Protein AF-A0A392P7L6-F1 (afdb_monomer)

pLDDT: mean 79.13, std 14.56, range [43.25, 95.06]

Solvent-accessible surface area (backbone atoms only — not comparable to full-atom values): 6607 Å² total; per-residue (Å²): 136,58,72,66,57,59,52,50,53,52,51,52,53,53,51,54,53,49,54,54,48,60,76,66,57,62,74,88,48,73,87,33,77,69,68,66,54,59,73,78,48,74,86,54,48,50,67,42,85,90,77,69,47,76,39,35,75,88,46,45,65,60,50,51,52,52,52,42,64,71,50,95,66,61,100,86,54,68,60,53,75,43,79,49,75,45,78,46,84,48,96,94,54,77,78,42,76,48,77,47,80,45,66,116

Sequence (104 aa):
MTIAFLRNARNSEETLRREAIERTDLSHLKDSSRLISVDTHPETIYQVKSTGAVVSLNSAVGLVHFYCSQLPSDRYSILRPEFIMEKHENPGAPTEYSCRLQLP

Nearest PDB structures (foldseek):
  7w0d-assembly1_F  TM=4.524E-01  e=1.161E-01  Drosophila melanogaster
  7w0c-assembly1_A  TM=4.457E-01  e=5.600E-01  Drosophila melanogaster
  2ivq-assembly1_D  TM=4.040E-01  e=5.069E+00  Escherichia coli
  6g13-assembly1_A  TM=3.487E-01  e=6.123E+00  Middle East respiratory syndrome-related coronavirus
  2iu7-assembly1_I  TM=4.146E-01  e=9.512E+00  Escherichia coli

Secondary structure (DSSP, 8-state):
--HHHHHHHHHHHHHHHHHHHHHH--GGGTT-TTT------TTSEEE-TTT--EEEHHHHHHHHHHHHHTS---TT-----EEEEEEE--TTS--EEEEEEE--

Mean predicted aligned error: 15.35 Å

Structure (mmCIF, N/CA/C/O backbone):
data_AF-A0A392P7L6-F1
#
_entry.id   AF-A0A392P7L6-F1
#
loop_
_atom_site.group_PDB
_atom_site.id
_atom_site.type_symbol
_atom_site.label_atom_id
_atom_site.label_alt_id
_atom_site.label_comp_id
_atom_site.label_asym_id
_atom_site.label_entity_id
_atom_site.label_seq_id
_atom_site.pdbx_PDB_ins_code
_atom_site.Cartn_x
_atom_site.Cartn_y
_atom_site.Cartn_z
_atom_site.occupancy
_atom_site.B_iso_or_equiv
_atom_site.auth_seq_id
_atom_site.auth_comp_id
_atom_site.auth_asym_id
_atom_site.auth_atom_id
_atom_site.pdbx_PDB_model_num
ATOM 1 N N . MET A 1 1 ? 31.158 -3.188 -24.074 1.00 58.41 1 MET A N 1
ATOM 2 C CA . MET A 1 1 ? 30.394 -3.881 -23.013 1.00 58.41 1 MET A CA 1
ATOM 3 C C . MET A 1 1 ? 30.955 -5.292 -22.901 1.00 58.41 1 MET A C 1
ATOM 5 O O . MET A 1 1 ? 30.898 -6.027 -23.876 1.00 58.41 1 MET A O 1
ATOM 9 N N . THR A 1 2 ? 31.646 -5.625 -21.812 1.00 70.56 2 THR A N 1
ATOM 10 C CA . THR A 1 2 ? 32.411 -6.880 -21.706 1.00 70.56 2 THR A CA 1
ATOM 11 C C . THR A 1 2 ? 31.493 -8.060 -21.369 1.00 70.56 2 THR A C 1
ATOM 13 O O . THR A 1 2 ? 30.543 -7.919 -20.602 1.00 70.56 2 THR A O 1
ATOM 16 N N . ILE A 1 3 ? 31.778 -9.242 -21.927 1.00 75.06 3 ILE A N 1
ATOM 17 C CA . ILE A 1 3 ? 30.982 -10.479 -21.756 1.00 75.06 3 ILE A CA 1
ATOM 18 C C . ILE A 1 3 ? 30.793 -10.846 -20.270 1.00 75.06 3 ILE A C 1
ATOM 20 O O . ILE A 1 3 ? 29.754 -11.379 -19.881 1.00 75.06 3 ILE A O 1
ATOM 24 N N . ALA A 1 4 ? 31.771 -10.505 -19.427 1.00 78.12 4 ALA A N 1
ATOM 25 C CA . ALA A 1 4 ? 31.706 -10.692 -17.981 1.00 78.12 4 ALA A CA 1
ATOM 26 C C . ALA A 1 4 ? 30.580 -9.877 -17.320 1.00 78.12 4 ALA A C 1
ATOM 28 O O . ALA A 1 4 ? 29.897 -10.390 -16.442 1.00 78.12 4 ALA A O 1
ATOM 29 N N . PHE A 1 5 ? 30.331 -8.643 -17.770 1.00 81.25 5 PHE A N 1
ATOM 30 C CA . PHE A 1 5 ? 29.275 -7.798 -17.208 1.00 81.25 5 PHE A CA 1
ATOM 31 C C . PHE A 1 5 ? 27.881 -8.361 -17.502 1.00 81.25 5 PHE A C 1
ATOM 33 O O . PHE A 1 5 ? 27.050 -8.446 -16.605 1.00 81.25 5 PHE A O 1
ATOM 40 N N . LEU A 1 6 ? 27.644 -8.814 -18.738 1.00 82.12 6 LEU A N 1
ATOM 41 C CA . LEU A 1 6 ? 26.366 -9.424 -19.125 1.00 82.12 6 LEU A CA 1
ATOM 42 C C . LEU A 1 6 ? 26.106 -10.730 -18.365 1.00 82.12 6 LEU A C 1
ATOM 44 O O . LEU A 1 6 ? 24.987 -10.970 -17.917 1.00 82.12 6 LEU A O 1
ATOM 48 N N . ARG A 1 7 ? 27.144 -11.554 -18.170 1.00 86.00 7 ARG A N 1
ATOM 49 C CA . ARG A 1 7 ? 27.043 -12.764 -17.342 1.00 86.00 7 ARG A CA 1
ATOM 50 C C . ARG A 1 7 ? 26.744 -12.430 -15.884 1.00 86.00 7 ARG A C 1
ATOM 52 O O . ARG A 1 7 ? 25.854 -13.040 -15.307 1.00 86.00 7 ARG A O 1
ATOM 59 N N . ASN A 1 8 ? 27.428 -11.441 -15.312 1.00 89.56 8 ASN A N 1
ATOM 60 C CA . ASN A 1 8 ? 27.206 -11.032 -13.926 1.00 89.56 8 ASN A CA 1
ATOM 61 C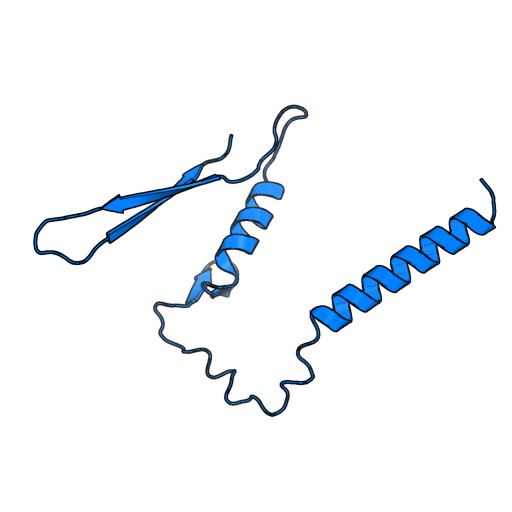 C . ASN A 1 8 ? 25.804 -10.448 -13.714 1.00 89.56 8 ASN A C 1
ATOM 63 O O . ASN A 1 8 ? 25.157 -10.782 -12.727 1.00 89.56 8 ASN A O 1
ATOM 67 N N . ALA A 1 9 ? 25.312 -9.632 -14.649 1.00 90.56 9 ALA A N 1
ATOM 68 C CA . ALA A 1 9 ? 23.958 -9.088 -14.595 1.00 90.56 9 ALA A CA 1
ATOM 69 C C . ALA A 1 9 ? 22.900 -10.201 -14.638 1.00 90.56 9 ALA A C 1
ATOM 71 O O . ALA A 1 9 ? 21.991 -10.210 -13.812 1.00 90.56 9 ALA A O 1
ATOM 72 N N . ARG A 1 10 ? 23.066 -11.185 -15.535 1.00 92.12 10 ARG A N 1
ATOM 73 C CA . ARG A 1 10 ? 22.153 -12.332 -15.629 1.00 92.12 10 ARG A CA 1
ATOM 74 C C . ARG A 1 10 ? 22.186 -13.208 -14.375 1.00 92.12 10 ARG A C 1
ATOM 76 O O . ARG A 1 10 ? 21.139 -13.629 -13.900 1.00 92.12 10 ARG A O 1
ATOM 83 N N . ASN A 1 11 ? 23.373 -13.443 -13.817 1.00 94.00 11 ASN A N 1
ATOM 84 C CA . ASN A 1 11 ? 23.520 -14.198 -12.572 1.00 94.00 11 ASN A CA 1
ATOM 85 C C . ASN A 1 11 ? 22.864 -13.464 -11.393 1.00 94.00 11 ASN A C 1
ATOM 87 O O . ASN A 1 11 ? 22.207 -14.094 -10.574 1.00 94.00 11 ASN A O 1
ATOM 91 N N . SER A 1 12 ? 23.005 -12.137 -11.324 1.00 93.75 12 SER A N 1
ATOM 92 C CA . SER A 1 12 ? 22.356 -11.315 -10.295 1.00 93.75 12 SER A CA 1
ATOM 93 C C . SER A 1 12 ? 20.827 -11.382 -10.395 1.00 93.75 12 SER A C 1
ATOM 95 O O . SER A 1 12 ? 20.153 -11.605 -9.394 1.00 93.75 12 SER A O 1
ATOM 97 N N . GLU A 1 13 ? 20.272 -11.273 -11.607 1.00 95.06 13 GLU A N 1
ATOM 98 C CA . GLU A 1 13 ? 18.830 -11.415 -11.856 1.00 95.06 13 GLU A CA 1
ATOM 99 C C . GLU A 1 13 ? 18.300 -12.790 -11.420 1.00 95.06 13 GLU A C 1
ATOM 101 O O . GLU A 1 13 ? 17.252 -12.879 -10.779 1.00 95.06 13 GLU A O 1
ATOM 106 N N . GLU A 1 14 ? 19.016 -13.866 -11.758 1.00 94.31 14 GLU A N 1
ATOM 107 C CA . GLU A 1 14 ? 18.603 -15.231 -11.426 1.00 94.31 14 GLU A CA 1
ATOM 108 C C . GLU A 1 14 ? 18.629 -15.484 -9.912 1.00 94.31 14 GLU A C 1
ATOM 110 O O . GLU A 1 14 ? 17.690 -16.077 -9.373 1.00 94.31 14 GLU A O 1
ATOM 115 N N . THR A 1 15 ? 19.648 -14.971 -9.216 1.00 94.44 15 THR A N 1
ATOM 116 C CA . THR A 1 15 ? 19.730 -15.016 -7.751 1.00 94.44 15 THR A CA 1
ATOM 117 C C . THR A 1 15 ? 18.572 -14.254 -7.113 1.00 94.44 15 THR A C 1
ATOM 119 O O . THR A 1 15 ? 17.844 -14.831 -6.310 1.00 94.44 15 THR A O 1
ATOM 122 N N . LEU A 1 16 ? 18.322 -13.009 -7.536 1.00 93.38 16 LEU A N 1
ATOM 123 C CA 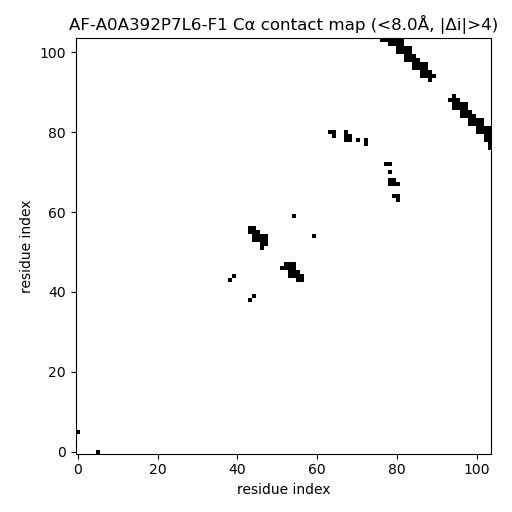. LEU A 1 16 ? 17.231 -12.193 -6.994 1.00 93.38 16 LEU A CA 1
ATOM 124 C C . LEU A 1 16 ? 15.861 -12.848 -7.205 1.00 93.38 16 LEU A C 1
ATOM 126 O O . LEU A 1 16 ? 15.021 -12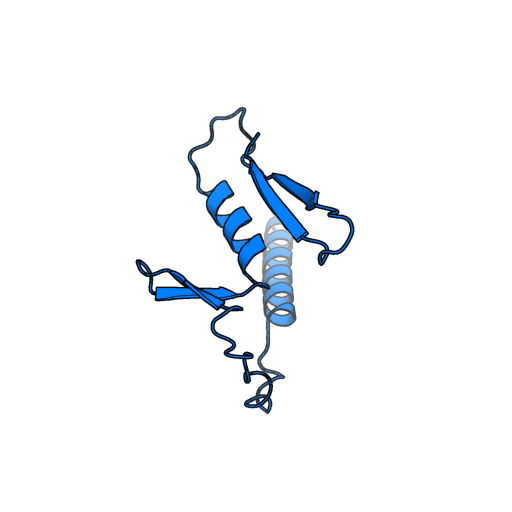.829 -6.305 1.00 93.38 16 LEU A O 1
ATOM 130 N N . ARG A 1 17 ? 15.630 -13.465 -8.374 1.00 92.88 17 ARG A N 1
ATOM 131 C CA . ARG A 1 17 ? 14.396 -14.223 -8.625 1.00 92.88 17 ARG A CA 1
ATOM 132 C C . ARG A 1 17 ? 14.258 -15.416 -7.685 1.00 92.88 17 ARG A C 1
ATOM 134 O O . ARG A 1 17 ? 13.174 -15.612 -7.144 1.00 92.88 17 ARG A O 1
ATOM 141 N N . ARG A 1 18 ? 15.321 -16.201 -7.482 1.00 92.19 18 ARG A N 1
ATOM 142 C CA . ARG A 1 18 ? 15.286 -17.347 -6.558 1.00 92.19 18 ARG A CA 1
ATOM 143 C C . ARG A 1 18 ? 15.013 -16.911 -5.126 1.00 92.19 18 ARG A C 1
ATOM 145 O O . ARG A 1 18 ? 14.122 -17.472 -4.503 1.00 92.19 18 ARG A O 1
ATOM 152 N N . GLU A 1 19 ? 15.713 -15.891 -4.639 1.00 89.38 19 GLU A N 1
ATOM 153 C CA . GLU A 1 19 ? 15.540 -15.397 -3.269 1.00 89.38 19 GLU A CA 1
ATOM 154 C C . GLU A 1 19 ? 14.129 -14.849 -3.027 1.00 89.38 19 GLU A C 1
ATOM 156 O O . GLU A 1 19 ? 13.547 -15.076 -1.968 1.00 89.38 19 GLU A O 1
ATOM 161 N N . ALA A 1 20 ? 13.547 -14.150 -4.006 1.00 84.62 20 ALA A N 1
ATOM 162 C CA . ALA A 1 20 ? 12.178 -13.655 -3.902 1.00 84.62 20 ALA A CA 1
ATOM 163 C C . ALA A 1 20 ? 11.151 -14.798 -3.855 1.00 84.62 20 ALA A C 1
ATOM 165 O O . ALA A 1 20 ? 10.203 -14.733 -3.071 1.00 84.62 20 ALA A O 1
ATOM 166 N N . ILE A 1 21 ? 11.348 -15.844 -4.665 1.00 84.50 21 ILE A N 1
ATOM 167 C CA . ILE A 1 21 ? 10.487 -17.031 -4.662 1.00 84.50 21 ILE A CA 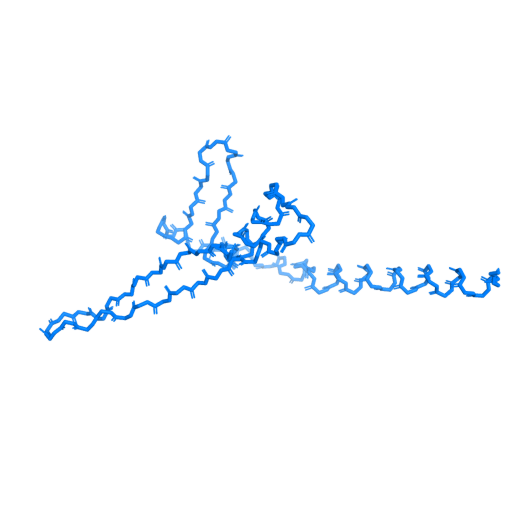1
ATOM 168 C C . ILE A 1 21 ? 10.614 -17.767 -3.330 1.00 84.50 21 ILE A C 1
ATOM 170 O O . ILE A 1 21 ? 9.593 -18.040 -2.719 1.00 84.50 21 ILE A O 1
ATOM 174 N N . GLU A 1 22 ? 11.830 -18.014 -2.842 1.00 82.88 22 GLU A N 1
ATOM 175 C CA . GLU A 1 22 ? 12.072 -18.712 -1.573 1.00 82.88 22 GLU A CA 1
ATOM 176 C C . GLU A 1 22 ? 11.462 -17.964 -0.378 1.00 82.88 22 GLU A C 1
ATOM 178 O O . GLU A 1 22 ? 10.781 -18.564 0.447 1.00 82.88 22 GLU A O 1
ATOM 183 N N . ARG A 1 23 ? 11.607 -16.632 -0.320 1.00 76.00 23 ARG A N 1
ATOM 184 C CA . ARG A 1 23 ? 10.981 -15.807 0.731 1.00 76.00 23 ARG A CA 1
ATOM 185 C C . ARG A 1 23 ? 9.455 -15.776 0.662 1.00 76.00 23 ARG A C 1
ATOM 187 O O . ARG A 1 23 ? 8.816 -15.481 1.668 1.00 76.00 23 ARG A O 1
ATOM 194 N N . THR A 1 24 ? 8.885 -16.028 -0.513 1.00 73.94 24 THR A N 1
ATOM 195 C CA . THR A 1 24 ? 7.431 -16.055 -0.735 1.00 73.94 24 THR A CA 1
ATOM 196 C C . THR A 1 24 ? 6.889 -17.489 -0.744 1.00 73.94 24 THR A C 1
ATOM 198 O O . THR A 1 24 ? 5.678 -17.686 -0.841 1.00 73.94 24 THR A O 1
ATOM 201 N N . ASP A 1 25 ? 7.752 -18.505 -0.640 1.00 74.56 25 ASP A N 1
ATOM 202 C CA . ASP A 1 25 ? 7.340 -19.897 -0.712 1.00 74.56 25 ASP A CA 1
ATOM 203 C C . ASP A 1 25 ? 6.704 -20.337 0.609 1.00 74.56 25 ASP A C 1
ATOM 205 O O . ASP A 1 25 ? 7.349 -20.510 1.642 1.00 74.56 25 ASP A O 1
ATOM 209 N N . LEU A 1 26 ? 5.391 -20.530 0.554 1.00 65.69 26 LEU A N 1
ATOM 210 C CA . LEU A 1 26 ? 4.577 -21.012 1.662 1.00 65.69 26 LEU A CA 1
ATOM 211 C C . LEU A 1 26 ? 4.397 -22.540 1.604 1.00 65.69 26 LEU A C 1
ATOM 213 O O . LEU A 1 26 ? 3.591 -23.089 2.352 1.00 65.69 26 LEU A O 1
ATOM 217 N N . SER A 1 27 ? 5.129 -23.257 0.741 1.00 61.69 27 SER A N 1
ATOM 218 C CA . SER A 1 27 ? 5.024 -24.716 0.581 1.00 61.69 27 SER A CA 1
ATOM 219 C C . SER A 1 27 ? 5.337 -25.507 1.862 1.00 61.69 27 SER A C 1
ATOM 221 O O . SER A 1 27 ? 4.781 -26.589 2.064 1.00 61.69 27 SER A O 1
ATOM 223 N N . HIS A 1 28 ? 6.135 -24.947 2.780 1.00 56.34 28 HIS A N 1
ATOM 224 C CA . HIS A 1 28 ? 6.391 -25.510 4.113 1.00 56.34 28 HIS A CA 1
ATOM 225 C C . HIS A 1 28 ? 5.153 -25.536 5.033 1.00 56.34 28 HIS A C 1
ATOM 227 O O . HIS A 1 28 ? 5.142 -26.262 6.024 1.00 56.34 28 HIS A O 1
ATOM 233 N N . LEU A 1 29 ? 4.084 -24.804 4.705 1.00 55.19 29 LEU A N 1
ATOM 234 C CA . LEU A 1 29 ? 2.826 -24.766 5.464 1.00 55.19 29 LEU A CA 1
ATOM 235 C C . LEU A 1 29 ? 1.822 -25.854 5.044 1.00 55.19 29 LEU A C 1
ATOM 237 O O . LEU A 1 29 ? 0.635 -25.739 5.340 1.00 55.19 29 LEU A O 1
ATOM 241 N N . LYS A 1 30 ? 2.253 -26.923 4.363 1.00 49.59 30 LYS A N 1
ATOM 242 C CA . LYS A 1 30 ? 1.346 -27.940 3.794 1.00 49.59 30 LYS A CA 1
ATOM 243 C C . LYS A 1 30 ? 0.564 -28.774 4.826 1.00 49.59 30 LYS A C 1
ATOM 245 O O . LYS A 1 30 ? -0.464 -29.337 4.467 1.00 49.59 30 LYS A O 1
ATOM 250 N N . ASP A 1 31 ? 0.973 -28.782 6.095 1.00 47.00 31 ASP A N 1
ATOM 251 C CA . ASP A 1 31 ? 0.180 -29.334 7.215 1.00 47.00 31 ASP A CA 1
ATOM 252 C C . ASP A 1 31 ? -0.748 -28.304 7.878 1.00 47.00 31 ASP A C 1
ATOM 254 O O . ASP A 1 31 ? -1.404 -28.561 8.888 1.00 47.00 31 ASP A O 1
ATOM 258 N N . SER A 1 32 ? -0.844 -27.120 7.280 1.00 48.09 32 SER A N 1
ATOM 259 C CA . SER A 1 32 ? -1.623 -26.008 7.783 1.00 48.09 32 SER A CA 1
ATOM 260 C C . SER A 1 32 ? -2.928 -25.789 7.041 1.00 48.09 32 SER A C 1
ATOM 262 O O . SER A 1 32 ? -3.386 -24.668 6.834 1.00 48.09 32 SER A O 1
ATOM 264 N N . SER A 1 33 ? -3.626 -26.889 6.777 1.00 45.09 33 SER A N 1
ATOM 265 C CA . SER A 1 33 ? -5.085 -26.867 6.635 1.00 45.09 33 SER A CA 1
ATOM 266 C C . SER A 1 33 ? -5.784 -26.221 7.850 1.00 45.09 33 SER A C 1
ATOM 268 O O . SER A 1 33 ? -6.954 -25.865 7.760 1.00 45.09 33 SER A O 1
ATOM 270 N N . ARG A 1 34 ? -5.055 -26.000 8.960 1.00 44.97 34 ARG A N 1
ATOM 271 C CA . ARG A 1 34 ? -5.467 -25.226 10.141 1.00 44.97 34 ARG A CA 1
ATOM 272 C C . ARG A 1 34 ? -4.969 -23.771 10.212 1.00 44.97 34 ARG A C 1
ATOM 274 O O . ARG A 1 34 ? -5.499 -23.052 11.038 1.00 44.97 34 ARG A O 1
ATOM 281 N N . LEU A 1 35 ? -4.019 -23.300 9.391 1.00 44.06 35 LEU A N 1
ATOM 282 C CA . LEU A 1 35 ? -3.730 -21.848 9.255 1.00 44.06 35 LEU A CA 1
ATOM 283 C C . LEU A 1 35 ? -4.465 -21.219 8.063 1.00 44.06 35 LEU A C 1
ATOM 285 O O . LEU A 1 35 ? -4.544 -20.000 7.967 1.00 44.06 35 LEU A O 1
ATOM 289 N N . ILE A 1 36 ? -5.074 -22.049 7.208 1.00 44.38 36 ILE A N 1
ATOM 290 C CA . ILE A 1 36 ? -6.217 -21.670 6.366 1.00 44.38 36 ILE A CA 1
ATOM 291 C C . ILE A 1 36 ? -7.539 -21.970 7.102 1.00 44.38 36 ILE A C 1
ATOM 293 O O . ILE A 1 36 ? -8.591 -22.074 6.485 1.00 44.38 36 ILE A O 1
ATOM 297 N N . SER A 1 37 ? -7.548 -21.981 8.441 1.00 43.25 37 SER A N 1
ATOM 298 C CA . SER A 1 37 ? -8.576 -21.167 9.087 1.00 43.25 37 SER A CA 1
ATOM 299 C C . SER A 1 37 ? -8.139 -19.718 8.891 1.00 43.25 37 SER A C 1
ATOM 301 O O . SER A 1 37 ? -7.695 -19.037 9.811 1.00 43.25 37 SER A O 1
ATOM 303 N N . VAL A 1 38 ? -8.222 -19.256 7.639 1.00 49.44 38 VAL A N 1
ATOM 304 C CA . VAL A 1 38 ? -8.568 -17.869 7.388 1.00 49.44 38 VAL A CA 1
ATOM 305 C C . VAL A 1 38 ? -9.739 -17.667 8.323 1.00 49.44 38 VAL A C 1
ATOM 307 O O . VAL A 1 38 ? -10.749 -18.355 8.150 1.00 49.44 38 VAL A O 1
ATOM 310 N N . ASP A 1 39 ? -9.550 -16.881 9.383 1.00 44.25 39 ASP A N 1
ATOM 311 C CA . ASP A 1 39 ? -10.656 -16.448 10.214 1.00 44.25 39 ASP A CA 1
ATOM 312 C C . ASP A 1 39 ? -11.615 -15.820 9.219 1.00 44.25 39 ASP A C 1
ATOM 314 O O . ASP A 1 39 ? -11.435 -14.700 8.742 1.00 44.25 39 ASP A O 1
ATOM 318 N N . THR A 1 40 ? -12.588 -16.624 8.801 1.00 47.72 40 THR A N 1
ATOM 319 C CA . THR A 1 40 ? -13.608 -16.263 7.832 1.00 47.72 40 THR A CA 1
ATOM 320 C C . THR A 1 40 ? -14.644 -15.499 8.635 1.00 47.72 40 THR A C 1
ATOM 322 O O . THR A 1 40 ? -15.836 -15.769 8.577 1.00 47.72 40 THR A O 1
ATOM 325 N N . HIS A 1 41 ? -14.166 -14.591 9.486 1.00 54.50 41 HIS A N 1
ATOM 326 C CA . HIS A 1 41 ? -14.953 -13.492 9.953 1.00 54.50 41 HIS A CA 1
ATOM 327 C C . HIS A 1 41 ? -15.194 -12.666 8.695 1.00 54.50 41 HIS A C 1
ATOM 329 O O . HIS A 1 41 ? -14.243 -12.148 8.103 1.00 54.50 41 HIS A O 1
ATOM 335 N N . PRO A 1 42 ? -16.447 -12.605 8.220 1.00 55.78 42 PRO A N 1
ATOM 336 C CA . PRO A 1 42 ? -16.786 -11.870 7.008 1.00 55.78 42 PRO A CA 1
ATOM 337 C 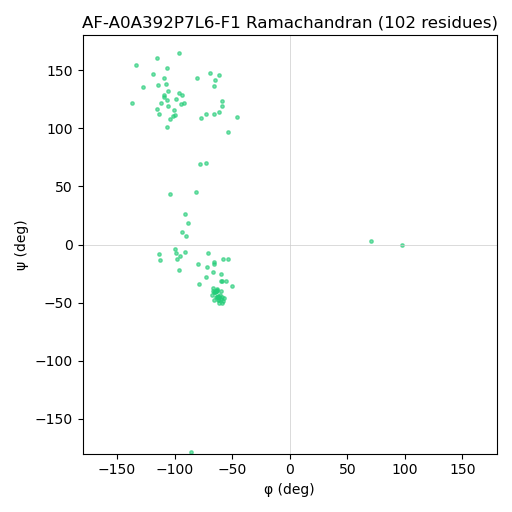C . PRO A 1 42 ? -16.394 -10.384 7.093 1.00 55.78 42 PRO A C 1
ATOM 339 O O . PRO A 1 42 ? -16.370 -9.704 6.076 1.00 55.78 42 PRO A O 1
ATOM 342 N N . GLU A 1 43 ? -16.046 -9.890 8.284 1.00 58.75 43 GLU A N 1
ATOM 343 C CA . GLU A 1 43 ? -15.564 -8.531 8.535 1.00 58.75 43 GLU A CA 1
ATOM 344 C C . GLU A 1 43 ? -14.076 -8.307 8.200 1.00 58.75 43 GLU A C 1
ATOM 346 O O . GLU A 1 43 ? -13.659 -7.164 8.036 1.00 58.75 43 GLU A O 1
ATOM 351 N N . THR A 1 44 ? -13.264 -9.359 8.049 1.00 68.94 44 THR A N 1
ATOM 352 C CA . THR A 1 44 ? -11.803 -9.233 7.8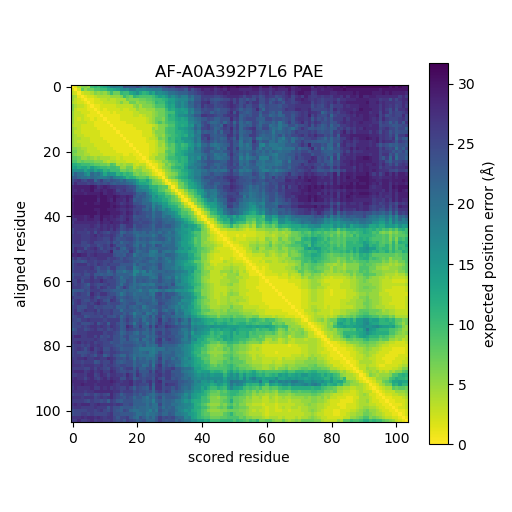44 1.00 68.94 44 THR A CA 1
ATOM 353 C C . THR A 1 44 ? -11.384 -9.344 6.374 1.00 68.94 44 THR A C 1
ATOM 355 O O . THR A 1 44 ? -10.207 -9.172 6.033 1.00 68.94 44 THR A O 1
ATOM 358 N N . ILE A 1 45 ? -12.338 -9.680 5.500 1.00 76.88 45 ILE A N 1
ATOM 359 C CA . ILE A 1 45 ? -12.104 -10.030 4.101 1.00 76.88 45 ILE A CA 1
ATOM 360 C C . ILE A 1 45 ? -13.149 -9.359 3.216 1.00 76.88 45 ILE A C 1
ATOM 362 O O . ILE A 1 45 ? -14.344 -9.611 3.329 1.00 76.88 45 ILE A O 1
ATOM 366 N N . TYR A 1 46 ? -12.683 -8.549 2.273 1.00 81.94 46 TYR A N 1
ATOM 367 C CA . TYR A 1 46 ? -13.508 -7.879 1.284 1.00 81.94 46 TYR A CA 1
ATOM 368 C C . TYR A 1 46 ? -13.359 -8.544 -0.086 1.00 81.94 46 TYR A C 1
ATOM 370 O O . TYR A 1 46 ? -12.274 -8.559 -0.666 1.00 81.94 46 TYR A O 1
ATOM 378 N N . GLN A 1 47 ? -14.455 -9.071 -0.635 1.00 81.19 47 GLN A N 1
ATOM 379 C CA . GLN A 1 47 ? -14.478 -9.576 -2.006 1.00 81.19 47 GLN A CA 1
ATOM 380 C C . GLN A 1 47 ? -14.920 -8.478 -2.978 1.00 81.19 47 GLN A C 1
ATOM 382 O O . GLN A 1 47 ? -16.025 -7.937 -2.891 1.00 81.19 47 GLN A O 1
ATOM 387 N N . VAL A 1 48 ? -14.067 -8.182 -3.955 1.00 78.88 48 VAL A N 1
ATOM 388 C CA . VAL A 1 48 ? -14.354 -7.217 -5.013 1.00 78.88 48 VAL A CA 1
ATOM 389 C C . VAL A 1 48 ? -15.378 -7.825 -5.970 1.00 78.88 48 VAL A C 1
ATOM 391 O O . VAL A 1 48 ? -15.078 -8.766 -6.702 1.00 78.88 48 VAL A O 1
ATOM 394 N N . LYS A 1 49 ? -16.596 -7.274 -5.997 1.00 81.38 49 LYS A N 1
ATOM 395 C CA . LYS A 1 49 ? -17.719 -7.834 -6.777 1.00 81.38 49 LYS A CA 1
ATOM 396 C C . LYS A 1 49 ? -17.449 -7.936 -8.282 1.00 81.38 49 LYS A C 1
ATOM 398 O O . LYS A 1 49 ? -17.989 -8.824 -8.927 1.00 81.38 49 LYS A O 1
ATOM 403 N N . SER A 1 50 ? -16.647 -7.031 -8.843 1.00 78.19 50 SER A N 1
ATOM 404 C CA . SER A 1 50 ? -16.377 -6.979 -10.285 1.00 78.19 50 SER A CA 1
ATOM 405 C C . SER A 1 50 ? -15.363 -8.021 -10.759 1.00 78.19 50 SER A C 1
ATOM 407 O O . SER A 1 50 ? -15.488 -8.515 -11.874 1.00 78.19 50 SER A O 1
ATOM 409 N N . THR A 1 51 ? -14.363 -8.353 -9.939 1.00 80.94 51 THR A N 1
ATOM 410 C CA . THR A 1 51 ? -13.251 -9.243 -10.322 1.00 80.94 51 THR A CA 1
ATOM 411 C C . THR A 1 51 ? -13.252 -10.571 -9.574 1.00 80.94 51 THR A C 1
ATOM 413 O O . THR A 1 51 ? -12.508 -11.477 -9.936 1.00 80.94 51 THR A O 1
ATOM 416 N N . GLY A 1 52 ? -14.045 -10.691 -8.508 1.00 76.06 52 GLY A N 1
ATOM 417 C CA . GLY A 1 52 ? -14.015 -11.833 -7.599 1.00 76.06 52 GLY A CA 1
ATOM 418 C C . GLY A 1 52 ? -12.757 -11.897 -6.729 1.00 76.06 52 GLY A C 1
ATOM 419 O O . GLY A 1 52 ? -12.623 -12.843 -5.956 1.00 76.06 52 GLY A O 1
ATOM 420 N N . ALA A 1 53 ? -11.858 -10.909 -6.825 1.00 76.31 53 ALA A N 1
ATOM 421 C CA . ALA A 1 53 ? -10.638 -10.849 -6.033 1.00 76.31 53 ALA A CA 1
ATOM 422 C C . ALA A 1 53 ? -10.958 -10.690 -4.543 1.00 76.31 53 ALA A C 1
ATOM 424 O O . ALA A 1 53 ? -11.879 -9.964 -4.165 1.00 76.31 53 ALA A O 1
ATOM 425 N N . VAL A 1 54 ? -10.173 -11.357 -3.703 1.00 79.62 54 VAL A N 1
ATOM 426 C CA . VAL A 1 54 ? -10.345 -11.376 -2.251 1.00 79.62 54 VAL A CA 1
ATOM 427 C C . VAL A 1 54 ? -9.255 -10.522 -1.612 1.00 79.62 54 VAL A C 1
ATOM 429 O O . VAL A 1 54 ? -8.072 -10.751 -1.848 1.00 79.62 54 VAL A O 1
ATOM 432 N N . VAL A 1 55 ? -9.658 -9.540 -0.807 1.00 82.94 55 VAL A N 1
ATOM 433 C CA . VAL A 1 55 ? -8.771 -8.595 -0.125 1.00 82.94 55 VAL A CA 1
ATOM 434 C C . VAL A 1 55 ? -8.882 -8.800 1.377 1.00 82.94 55 VAL A C 1
ATOM 436 O O . VAL A 1 55 ? -9.934 -8.575 1.961 1.00 82.94 55 VAL A O 1
ATOM 439 N N . SER A 1 56 ? -7.791 -9.209 2.014 1.00 85.69 56 SER A N 1
ATOM 440 C CA . SER A 1 56 ? -7.671 -9.251 3.475 1.00 85.69 56 SER A CA 1
ATOM 441 C C . SER A 1 56 ? -6.979 -8.000 4.016 1.00 85.69 56 SER A C 1
ATOM 443 O O . SER A 1 56 ? -6.267 -7.317 3.269 1.00 85.69 56 SER A O 1
ATOM 445 N N . LEU A 1 57 ? -7.091 -7.761 5.328 1.00 81.94 57 LEU A N 1
ATOM 446 C CA . LEU A 1 57 ? -6.346 -6.703 6.030 1.00 81.94 57 LEU A CA 1
ATOM 447 C C . LEU A 1 57 ? -4.832 -6.733 5.737 1.00 81.94 57 LEU A C 1
ATOM 449 O O . LEU A 1 57 ? -4.220 -5.681 5.572 1.00 81.94 57 LEU A O 1
ATOM 453 N N . ASN A 1 58 ? -4.235 -7.920 5.584 1.00 82.12 58 ASN A N 1
ATOM 454 C CA . ASN A 1 58 ? -2.802 -8.075 5.302 1.00 82.12 58 ASN A CA 1
ATOM 455 C C . ASN A 1 58 ? -2.425 -7.684 3.864 1.00 82.12 58 ASN A C 1
ATOM 457 O O . ASN A 1 58 ? -1.293 -7.282 3.607 1.00 82.12 58 ASN A O 1
ATOM 461 N N . SER A 1 59 ? -3.359 -7.819 2.921 1.00 84.62 59 SER A N 1
ATOM 462 C CA . SER A 1 59 ? -3.131 -7.532 1.496 1.00 84.62 59 SER A CA 1
ATOM 463 C C . SER A 1 59 ? -3.566 -6.124 1.074 1.00 84.62 59 SER A C 1
ATOM 465 O O . SER A 1 59 ? -3.068 -5.599 0.077 1.00 84.62 59 SER A O 1
ATOM 467 N N . ALA A 1 60 ? -4.475 -5.500 1.832 1.00 85.81 60 ALA A N 1
ATOM 468 C CA . ALA A 1 60 ? -5.164 -4.270 1.447 1.00 85.81 60 ALA A CA 1
ATOM 469 C C . ALA A 1 60 ? -4.202 -3.111 1.151 1.00 85.81 60 ALA A C 1
ATOM 471 O O . ALA A 1 60 ? -4.292 -2.490 0.094 1.00 85.81 60 ALA A O 1
ATOM 472 N N . VAL A 1 61 ? -3.235 -2.860 2.039 1.00 88.88 61 VAL A N 1
ATOM 473 C CA . VAL A 1 61 ? -2.275 -1.753 1.883 1.00 88.88 61 VAL A CA 1
ATOM 474 C C . VAL A 1 61 ? -1.430 -1.925 0.616 1.00 88.88 61 VAL A C 1
ATOM 476 O O . VAL A 1 61 ? -1.268 -0.982 -0.159 1.00 88.88 61 VAL A O 1
ATOM 479 N N . GLY A 1 62 ? -0.941 -3.141 0.357 1.00 86.69 62 GLY A N 1
ATOM 480 C CA . GLY A 1 62 ? -0.151 -3.442 -0.840 1.00 86.69 62 GLY A CA 1
ATOM 481 C C . GLY A 1 62 ? -0.944 -3.254 -2.135 1.00 86.69 62 GLY A C 1
ATOM 482 O O . GLY A 1 62 ? -0.423 -2.698 -3.101 1.00 86.69 62 GLY A O 1
ATOM 483 N N . LEU A 1 63 ? -2.221 -3.648 -2.142 1.00 87.06 63 LEU A N 1
ATOM 484 C CA . LEU A 1 63 ? -3.103 -3.469 -3.298 1.00 87.06 63 LEU A CA 1
ATOM 485 C C . LEU A 1 63 ? -3.404 -1.997 -3.587 1.00 87.06 63 LEU A C 1
ATOM 487 O O . LEU A 1 63 ? -3.441 -1.612 -4.754 1.00 87.06 63 LEU A O 1
ATOM 491 N N . VAL A 1 64 ? -3.564 -1.167 -2.554 1.00 87.44 64 VAL A N 1
ATOM 492 C CA . VAL A 1 64 ? -3.722 0.286 -2.720 1.00 87.44 64 VAL A CA 1
ATOM 493 C C . VAL A 1 64 ? -2.478 0.887 -3.374 1.00 87.44 64 VAL A C 1
ATOM 495 O O . VAL A 1 64 ? -2.595 1.592 -4.374 1.00 87.44 64 VAL A O 1
ATOM 498 N N . HIS A 1 65 ? -1.282 0.550 -2.882 1.00 87.25 65 HIS 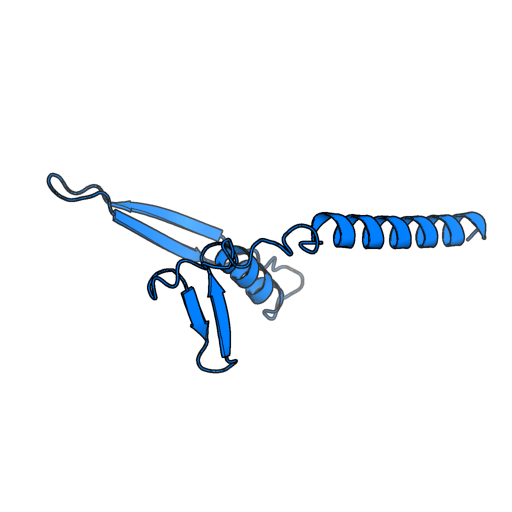A N 1
ATOM 499 C CA . HIS A 1 65 ? -0.028 0.979 -3.510 1.00 87.25 65 HIS A CA 1
ATOM 500 C C . HIS A 1 65 ? 0.079 0.533 -4.972 1.00 87.25 65 HIS A C 1
ATOM 502 O O . HIS A 1 65 ? 0.435 1.339 -5.835 1.00 87.25 65 HIS A O 1
ATOM 508 N N . PHE A 1 66 ? -0.247 -0.731 -5.257 1.00 85.88 66 PHE A N 1
ATOM 509 C CA . PHE A 1 66 ? -0.246 -1.262 -6.616 1.00 85.88 66 PHE A CA 1
ATOM 510 C C . PHE A 1 66 ? -1.202 -0.474 -7.514 1.00 85.88 66 PHE A C 1
ATOM 512 O O . PHE A 1 66 ? -0.784 0.016 -8.558 1.00 85.88 66 PHE A O 1
ATOM 519 N N . TYR A 1 67 ? -2.449 -0.274 -7.094 1.00 85.19 67 TYR A N 1
ATOM 520 C CA . TYR A 1 67 ? -3.434 0.467 -7.876 1.00 85.19 67 TYR A CA 1
ATOM 52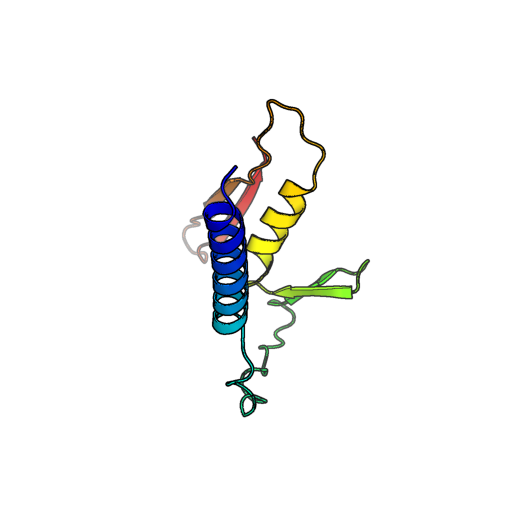1 C C . TYR A 1 67 ? -2.992 1.908 -8.161 1.00 85.19 67 TYR A C 1
ATOM 523 O O . TYR A 1 67 ? -3.020 2.335 -9.314 1.00 85.19 67 TYR A O 1
ATOM 531 N N . CYS A 1 68 ? -2.511 2.636 -7.149 1.00 84.31 68 CYS A N 1
ATOM 532 C CA . CYS A 1 68 ? -2.035 4.010 -7.319 1.00 84.31 68 CYS A CA 1
ATOM 533 C C . CYS A 1 68 ? -0.876 4.118 -8.323 1.00 84.31 68 CYS A C 1
ATOM 535 O O . CYS A 1 68 ? -0.800 5.102 -9.051 1.00 84.31 68 CYS A O 1
ATOM 537 N N . SER A 1 69 ? -0.025 3.091 -8.428 1.00 83.19 69 SER A N 1
ATOM 538 C CA . SER A 1 69 ? 1.050 3.044 -9.432 1.00 83.19 69 SER A CA 1
ATOM 539 C C . SER A 1 69 ? 0.570 2.824 -10.872 1.00 83.19 69 SER A C 1
ATOM 541 O O . SER A 1 69 ? 1.323 3.091 -11.803 1.00 83.19 69 SER A O 1
ATOM 543 N N . GLN A 1 70 ? -0.651 2.310 -11.062 1.00 85.12 70 GLN A N 1
ATOM 544 C CA . GLN A 1 70 ? -1.238 2.073 -12.387 1.00 85.12 70 GLN A CA 1
ATOM 545 C C . GLN A 1 70 ? -2.049 3.271 -12.897 1.00 85.12 70 GLN A C 1
ATOM 547 O O . GLN A 1 70 ? -2.532 3.253 -14.029 1.00 85.12 70 GLN A O 1
ATOM 552 N N . LEU A 1 71 ? -2.240 4.298 -12.067 1.00 85.00 71 LEU A N 1
ATOM 553 C CA . LEU A 1 71 ? -2.952 5.501 -12.469 1.00 85.00 71 LEU A CA 1
ATOM 554 C C . LEU A 1 71 ? -2.125 6.301 -13.491 1.00 85.00 71 LEU A C 1
ATOM 556 O O . LEU A 1 71 ? -0.894 6.312 -13.415 1.00 85.00 71 LEU A O 1
ATOM 560 N N . PRO A 1 72 ? -2.775 7.000 -14.438 1.00 87.62 72 PRO A N 1
ATOM 561 C CA . PRO A 1 72 ? -2.073 7.883 -15.360 1.00 87.62 72 PRO A CA 1
ATOM 562 C C . PRO A 1 72 ? -1.306 8.960 -14.582 1.00 87.62 72 PRO A C 1
ATOM 564 O O . PRO A 1 72 ? -1.915 9.750 -13.863 1.00 87.62 72 PRO A O 1
ATOM 567 N N . SER A 1 73 ? 0.016 9.004 -14.734 1.00 81.62 73 SER A N 1
ATOM 568 C CA . SER A 1 73 ? 0.879 10.022 -14.130 1.00 81.62 73 SER A CA 1
ATOM 569 C C . SER A 1 73 ? 1.602 10.819 -15.213 1.00 81.62 73 SER A C 1
ATOM 571 O O . SER A 1 73 ? 1.964 10.280 -16.262 1.00 81.62 73 SER A O 1
ATOM 573 N N . ASP A 1 74 ? 1.848 12.104 -14.968 1.00 82.69 74 ASP A N 1
ATOM 574 C CA . ASP A 1 74 ? 2.763 12.884 -15.803 1.00 82.69 74 ASP A CA 1
ATOM 575 C C . ASP A 1 74 ? 4.227 12.723 -15.337 1.00 82.69 74 ASP A C 1
ATOM 577 O O . ASP A 1 74 ? 4.530 11.982 -14.401 1.00 82.69 74 ASP A O 1
ATOM 581 N N . ARG A 1 75 ? 5.166 13.406 -16.006 1.00 81.25 75 ARG A N 1
ATOM 582 C CA . ARG A 1 75 ? 6.608 13.334 -15.688 1.00 81.25 75 ARG A CA 1
ATOM 583 C C . ARG A 1 75 ? 6.990 14.026 -14.374 1.00 81.25 75 ARG A C 1
ATOM 585 O O . ARG A 1 75 ? 8.147 13.947 -13.972 1.00 81.25 75 ARG A O 1
ATOM 592 N N . TYR A 1 76 ? 6.048 14.724 -13.755 1.00 79.75 76 TYR A N 1
ATOM 593 C CA . TYR A 1 76 ? 6.231 15.496 -12.532 1.00 79.75 76 TYR A CA 1
ATOM 594 C C . TYR A 1 76 ? 5.451 14.902 -11.350 1.00 79.75 76 TYR A C 1
ATOM 596 O O . TYR A 1 76 ? 5.671 15.315 -10.215 1.00 79.75 76 TYR A O 1
ATOM 604 N N . SER A 1 77 ? 4.597 13.907 -11.598 1.00 78.12 77 SER A N 1
ATOM 605 C CA . SER A 1 77 ? 3.724 13.289 -10.605 1.00 78.12 77 SER A CA 1
ATOM 606 C C . SER A 1 77 ? 4.314 11.982 -10.086 1.00 78.12 77 SER A C 1
ATOM 608 O O . SER A 1 77 ? 4.583 11.051 -10.846 1.00 78.12 77 SER A O 1
ATOM 610 N N . ILE A 1 78 ? 4.460 11.883 -8.766 1.00 79.06 78 ILE A N 1
ATOM 611 C CA . ILE A 1 78 ? 4.776 10.630 -8.078 1.00 79.06 78 ILE A CA 1
ATOM 612 C C . ILE A 1 78 ? 3.506 10.183 -7.364 1.00 79.06 78 ILE A C 1
ATOM 614 O O . ILE A 1 78 ? 3.186 10.687 -6.295 1.00 79.06 78 ILE A O 1
ATOM 618 N N . LEU A 1 79 ? 2.788 9.217 -7.937 1.00 82.00 79 LEU A N 1
ATOM 619 C CA . LEU A 1 79 ? 1.529 8.710 -7.382 1.00 82.00 79 LEU A CA 1
ATOM 620 C C . LEU A 1 79 ? 1.786 7.743 -6.222 1.00 82.00 79 LEU A C 1
ATOM 622 O O . LEU A 1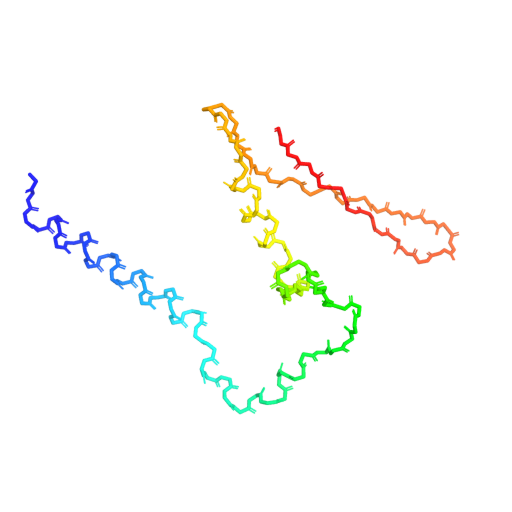 79 ? 1.604 6.528 -6.322 1.00 82.00 79 LEU A O 1
ATOM 626 N N . ARG A 1 80 ? 2.267 8.297 -5.109 1.00 84.25 80 ARG A N 1
ATOM 627 C CA . ARG A 1 80 ? 2.486 7.567 -3.864 1.00 84.25 80 ARG A CA 1
ATOM 628 C C . ARG A 1 80 ? 1.326 7.862 -2.916 1.00 84.25 80 ARG A C 1
ATOM 630 O O . ARG A 1 80 ? 1.182 9.011 -2.520 1.00 84.25 80 ARG A O 1
ATOM 637 N N . PRO A 1 81 ? 0.509 6.864 -2.544 1.00 90.94 81 PRO A N 1
ATOM 638 C CA . PRO A 1 81 ? -0.585 7.102 -1.619 1.00 90.94 81 PRO A CA 1
ATOM 639 C C . PRO A 1 81 ? -0.042 7.472 -0.241 1.00 90.94 81 PRO A C 1
ATOM 641 O O . PRO A 1 81 ? 0.883 6.833 0.270 1.00 90.94 81 PRO A O 1
ATOM 644 N N . GLU A 1 82 ? -0.656 8.481 0.358 1.00 93.06 82 GLU A N 1
ATOM 645 C CA . GLU A 1 82 ? -0.458 8.869 1.744 1.00 93.06 82 GLU A CA 1
ATOM 646 C C . GLU A 1 82 ? -1.687 8.476 2.564 1.00 93.06 82 GLU A C 1
ATOM 648 O O . GLU A 1 82 ? -2.832 8.638 2.131 1.00 93.06 82 GLU A O 1
ATOM 653 N N . PHE A 1 83 ? -1.431 7.952 3.762 1.00 92.56 83 PHE A N 1
ATOM 654 C CA . PHE A 1 83 ? -2.456 7.493 4.690 1.00 92.56 83 PHE A CA 1
ATOM 655 C C . PHE A 1 83 ? -2.438 8.389 5.921 1.00 92.56 83 PHE A C 1
ATOM 657 O O . PHE A 1 83 ? -1.482 8.377 6.697 1.00 92.56 83 PHE A O 1
ATOM 664 N N . ILE A 1 84 ? -3.503 9.159 6.106 1.00 94.06 84 ILE A N 1
ATOM 665 C CA . ILE A 1 84 ? -3.670 10.045 7.254 1.00 94.06 84 ILE A CA 1
ATOM 666 C C . ILE A 1 84 ? -4.613 9.355 8.233 1.00 94.06 84 ILE A C 1
ATOM 668 O O . ILE A 1 84 ? -5.802 9.197 7.954 1.00 94.06 84 ILE A O 1
ATOM 672 N N . MET A 1 85 ? -4.070 8.926 9.371 1.00 93.69 85 MET A N 1
ATOM 673 C CA . MET A 1 85 ? -4.837 8.311 10.454 1.00 93.69 85 MET A CA 1
ATOM 674 C C . MET A 1 85 ? -5.220 9.381 11.474 1.00 93.69 85 MET A C 1
ATOM 676 O O . MET A 1 85 ? -4.349 10.013 12.068 1.00 93.69 85 MET A O 1
ATOM 680 N N . GLU A 1 86 ? -6.515 9.556 11.707 1.00 94.19 86 GLU A N 1
ATOM 681 C CA . GLU A 1 86 ? -7.048 10.437 12.744 1.00 94.19 86 GLU A CA 1
ATOM 682 C C . GLU A 1 86 ? -7.657 9.585 13.856 1.00 94.19 86 GLU A C 1
ATOM 684 O O . GLU A 1 86 ? -8.446 8.673 13.600 1.00 94.19 86 GLU A O 1
ATOM 689 N N . LYS A 1 87 ? -7.255 9.868 15.096 1.00 92.88 87 LYS A N 1
ATOM 690 C CA . LYS A 1 87 ? -7.796 9.234 16.297 1.00 92.88 87 LYS A CA 1
ATOM 691 C C . LYS A 1 87 ? -8.929 10.098 16.837 1.00 92.88 87 LYS A C 1
ATOM 693 O O . LYS A 1 87 ? -8.729 11.286 17.079 1.00 92.88 87 LYS A O 1
ATOM 698 N N . HIS A 1 88 ? -10.079 9.486 17.072 1.00 91.31 88 HIS A N 1
ATOM 699 C CA . HIS A 1 88 ? -11.255 10.119 17.656 1.00 91.31 88 HIS A CA 1
ATOM 700 C C . HIS A 1 88 ? -11.374 9.667 19.109 1.00 91.31 88 HIS A C 1
ATOM 702 O O . HIS A 1 88 ? -11.675 8.506 19.399 1.00 91.31 88 HIS A O 1
ATOM 708 N N . GLU A 1 89 ? -11.079 10.580 20.032 1.00 88.00 89 GLU A N 1
ATOM 709 C CA . GLU A 1 89 ? -11.249 10.357 21.467 1.00 88.00 89 GLU A CA 1
ATOM 710 C C . GLU A 1 89 ? -12.550 11.008 21.927 1.00 88.00 89 GLU A C 1
ATOM 712 O O . GLU A 1 89 ? -12.672 12.231 21.966 1.00 88.00 89 GLU A O 1
ATOM 717 N N . ASN A 1 90 ? -13.520 10.175 22.295 1.00 82.62 90 ASN A N 1
ATOM 718 C CA . ASN A 1 90 ? -14.788 10.618 22.856 1.00 82.62 90 ASN A CA 1
ATOM 719 C C . ASN A 1 90 ? -14.847 10.190 24.331 1.00 82.62 90 ASN A C 1
ATOM 721 O O . ASN A 1 90 ? -14.730 8.993 24.615 1.00 82.62 90 ASN A O 1
ATOM 725 N N . PRO A 1 91 ? -15.015 11.121 25.290 1.00 81.75 91 PRO A N 1
ATOM 726 C CA . PRO A 1 91 ? -15.080 10.766 26.703 1.00 81.75 91 PRO A CA 1
ATOM 727 C C . PRO A 1 91 ? -16.273 9.835 26.963 1.00 81.75 91 PRO A C 1
ATOM 729 O O . PRO A 1 91 ? -17.427 10.229 26.816 1.00 81.75 91 PRO A O 1
ATOM 732 N N . GLY A 1 92 ? -15.977 8.587 27.341 1.00 84.62 92 GLY A N 1
ATOM 733 C CA . GLY A 1 92 ? -16.969 7.545 27.635 1.00 84.62 92 GLY A CA 1
ATOM 734 C C . GLY A 1 92 ? -17.270 6.562 26.495 1.00 84.62 92 GLY A C 1
ATOM 735 O O . GLY A 1 92 ? -18.055 5.642 26.710 1.00 84.62 92 GLY A O 1
ATOM 736 N N . ALA A 1 93 ? -16.647 6.705 25.322 1.00 85.81 93 ALA A N 1
ATOM 737 C CA . ALA A 1 93 ? -16.798 5.783 24.192 1.00 85.81 93 ALA A CA 1
ATOM 738 C C . ALA A 1 93 ? -15.467 5.070 23.867 1.00 85.81 93 ALA A C 1
ATOM 740 O O . ALA A 1 93 ? -14.401 5.546 24.270 1.00 85.81 93 ALA A O 1
ATOM 741 N N . PRO A 1 94 ? -15.494 3.926 23.155 1.00 87.44 94 PRO A N 1
ATOM 742 C CA . PRO A 1 94 ? -14.274 3.312 22.645 1.00 87.44 94 PRO A CA 1
ATOM 743 C C . PRO A 1 94 ? -13.552 4.254 21.672 1.00 87.44 94 PRO A C 1
ATOM 745 O O . PRO A 1 94 ? -14.183 5.000 20.926 1.00 87.44 94 PRO A O 1
ATOM 748 N N . THR A 1 95 ? -12.219 4.199 21.681 1.00 88.88 95 THR A N 1
ATOM 749 C CA . THR A 1 95 ? -11.374 4.927 20.729 1.00 88.88 95 THR A CA 1
ATOM 750 C C . THR A 1 95 ? -11.710 4.504 19.304 1.00 88.88 95 THR A C 1
ATOM 752 O O . THR A 1 95 ? -11.584 3.327 18.966 1.00 88.88 95 THR A O 1
ATOM 755 N N . GLU A 1 96 ? -12.065 5.468 18.464 1.00 91.62 96 GLU A N 1
ATOM 756 C CA . GLU A 1 96 ? -12.323 5.247 17.045 1.00 91.62 96 GLU A CA 1
ATOM 757 C C . GLU A 1 96 ? -11.177 5.822 16.203 1.00 91.62 96 GLU A C 1
ATOM 759 O O . GLU A 1 96 ? -10.488 6.763 16.605 1.00 91.62 96 GLU A O 1
ATOM 764 N N . TYR A 1 97 ? -10.943 5.236 15.031 1.00 90.19 97 TYR A N 1
ATOM 765 C CA . TYR A 1 97 ? -9.932 5.694 14.086 1.00 90.19 97 TYR A CA 1
ATOM 766 C C . TYR A 1 97 ? -10.570 5.895 12.718 1.00 90.19 97 TYR A C 1
ATOM 768 O O . TYR A 1 97 ? -11.281 5.019 12.232 1.00 90.19 97 TYR A O 1
ATOM 776 N N . SER A 1 98 ? -10.252 7.006 12.061 1.00 92.19 98 SER A N 1
ATOM 777 C CA . SER A 1 98 ? -10.565 7.205 10.647 1.00 92.19 98 SER A CA 1
ATOM 778 C C . SER A 1 98 ? -9.284 7.290 9.831 1.00 92.19 98 SER A C 1
ATOM 780 O O . SER A 1 98 ? -8.337 7.967 10.225 1.00 92.19 98 SER A O 1
ATOM 782 N N . CYS A 1 99 ? -9.268 6.640 8.671 1.00 90.75 99 CYS A N 1
ATOM 783 C CA . CYS A 1 99 ? -8.172 6.726 7.712 1.00 90.75 99 CYS A CA 1
ATOM 784 C C . CYS A 1 99 ? -8.629 7.514 6.483 1.00 90.75 99 CYS A C 1
ATOM 786 O O . CYS A 1 99 ? -9.634 7.157 5.865 1.00 90.75 99 CYS A O 1
ATOM 788 N N . ARG A 1 100 ? -7.884 8.555 6.102 1.00 92.75 100 ARG A N 1
ATOM 789 C CA . ARG A 1 100 ? -8.029 9.216 4.801 1.00 92.75 100 ARG A CA 1
ATOM 790 C C . ARG A 1 100 ? -6.862 8.842 3.896 1.00 92.75 100 ARG A C 1
ATOM 792 O O . ARG A 1 100 ? -5.706 8.932 4.301 1.00 92.75 100 ARG A O 1
ATOM 799 N N . LEU A 1 101 ? -7.188 8.451 2.668 1.00 92.19 101 LEU A N 1
ATOM 800 C CA . LEU A 1 101 ? -6.233 8.209 1.592 1.00 92.19 101 LEU A CA 1
ATOM 801 C C . LEU A 1 101 ? -6.132 9.465 0.720 1.00 92.19 101 LEU A C 1
ATOM 803 O O . LEU A 1 101 ? -7.163 9.966 0.270 1.00 92.19 101 LEU A O 1
ATOM 807 N N . GLN A 1 102 ? -4.917 9.927 0.434 1.00 91.25 102 GLN A N 1
ATOM 808 C CA . GLN A 1 102 ? -4.673 10.995 -0.540 1.00 91.25 102 GLN A CA 1
ATOM 809 C C . GLN A 1 102 ? -3.517 10.649 -1.486 1.00 91.25 102 GLN A C 1
ATOM 811 O O . GLN A 1 102 ? -2.643 9.852 -1.146 1.00 91.25 102 GLN A O 1
ATOM 816 N N . LEU A 1 103 ? -3.531 11.239 -2.680 1.00 85.31 103 LEU A N 1
ATOM 817 C CA . LEU A 1 103 ? -2.399 11.258 -3.608 1.00 85.31 103 LEU A CA 1
ATOM 818 C C . LEU A 1 103 ? -1.842 12.691 -3.653 1.00 85.31 103 LEU A C 1
ATOM 820 O O . LEU A 1 103 ? -2.645 13.621 -3.535 1.00 85.31 103 LEU A O 1
ATOM 824 N N . PRO A 1 104 ? -0.514 12.862 -3.770 1.00 80.12 104 PRO A N 1
ATOM 825 C CA . PRO A 1 104 ? 0.132 14.171 -3.830 1.00 80.12 104 PRO A CA 1
ATOM 826 C C . PRO A 1 104 ? -0.166 14.927 -5.130 1.00 80.12 104 PRO A C 1
ATOM 828 O O . PRO A 1 104 ? -0.496 14.271 -6.147 1.00 80.12 104 PRO A O 1
#

Organism: NCBI:txid97028

Radius of gyration: 21.04 Å; Cα contacts (8 Å, |Δi|>4): 72; chains: 1; bounding box: 50×45×51 Å

InterPro domains:
  IPR005034 Dicer, dimerisation domain [PF03368] (60-104)
  IPR005034 Dicer, dimerisation domain [PS51327] (60-104)
  IPR038248 Dicer dimerisation domain superfamily [G3DSA:3.30.160.380] (55-104)

Foldseek 3Di:
DDPVVVVVVVVVVVVVVVVVCVVVDPVVCPVPPVVVVPVPPVVQWDQDPVPRDIDGPVCVVVVVQVVQVPDDDDPPFDSGKDWDKDWDDDVPDDIDIDIDIDGD